Protein AF-A0A2V8LUR8-F1 (afdb_monomer)

pLDDT: mean 79.77, std 14.84, range [39.75, 94.88]

Foldseek 3Di:
DDDDDDDPPDPDDFDWDWDWDQDPVRWIWIWTATPVGDIDIDTDDDLQVVLVVLPQDPPDDDDDSPVSVVVSVVVD

Sequence (76 aa):
MASKMLGKRKRQGVGLEMKTFKGTDGQNYLVFRTPKSSYHTFLEVEAKQAARSCGALDGTPHRNTRKMWENLWQEQ

Radius of gyration: 21.12 Å; Cα contacts (8 Å, |Δi|>4): 73; chains: 1; bounding box: 66×20×42 Å

Mean predicted aligned error: 10.9 Å

Solvent-accessible surface area (backbone atoms only — not comparable to full-atom values): 5046 Å² total; per-residue (Å²): 136,87,84,78,83,84,69,79,78,71,84,70,85,76,72,67,48,75,50,78,44,79,47,97,87,75,43,48,33,44,33,38,36,42,88,87,74,49,78,48,78,44,73,73,66,60,70,55,60,49,33,46,75,73,63,41,75,82,85,56,93,78,86,58,56,66,59,38,46,55,52,58,62,72,77,108

Secondary structure (DSSP, 8-state):
-PPPP-PPPP-PPPPPEEEEEE-TTS-EEEEEE-TTS-EEEEE---HHHHHHHTT----SSS--HHHHHHHHHH--

Structure (mmCIF, N/CA/C/O backbone):
data_AF-A0A2V8LUR8-F1
#
_entry.id   AF-A0A2V8LUR8-F1
#
loop_
_atom_site.group_PDB
_atom_site.id
_atom_site.type_symbol
_atom_site.label_atom_id
_atom_site.label_alt_id
_atom_site.label_comp_id
_atom_site.label_asym_id
_atom_site.label_entity_id
_atom_site.label_seq_id
_atom_site.pdbx_PDB_ins_code
_atom_site.Cartn_x
_atom_site.Cartn_y
_atom_site.Cartn_z
_atom_site.occupancy
_atom_site.B_iso_or_equiv
_atom_site.auth_seq_id
_atom_site.auth_comp_id
_atom_site.auth_asym_id
_atom_site.auth_atom_id
_atom_site.pdbx_PDB_model_num
ATOM 1 N N . MET A 1 1 ? 53.699 -2.711 -15.415 1.00 39.75 1 MET A N 1
ATOM 2 C CA . MET A 1 1 ? 52.306 -2.583 -15.899 1.00 39.75 1 MET A CA 1
ATOM 3 C C . MET A 1 1 ? 51.445 -3.615 -15.184 1.00 39.75 1 MET A C 1
ATOM 5 O O . MET A 1 1 ? 51.671 -4.798 -15.388 1.00 39.75 1 MET A O 1
ATOM 9 N N . ALA A 1 2 ? 50.537 -3.203 -14.294 1.00 46.16 2 ALA A N 1
ATOM 10 C CA . ALA A 1 2 ? 49.696 -4.129 -13.531 1.00 46.16 2 ALA A CA 1
ATOM 11 C C . ALA A 1 2 ? 48.391 -4.422 -14.293 1.00 46.16 2 ALA A C 1
ATOM 13 O O . ALA A 1 2 ? 47.599 -3.512 -14.539 1.00 46.16 2 ALA A O 1
ATOM 14 N N . SER A 1 3 ? 48.185 -5.685 -14.680 1.00 50.53 3 SER A N 1
ATOM 15 C CA . SER A 1 3 ? 46.941 -6.156 -15.297 1.00 50.53 3 SER A CA 1
ATOM 16 C C . SER A 1 3 ? 45.844 -6.267 -14.235 1.00 50.53 3 SER A C 1
ATOM 18 O O . SER A 1 3 ? 46.014 -6.886 -13.186 1.00 50.53 3 SER A O 1
ATOM 20 N N . LYS A 1 4 ? 44.734 -5.582 -14.499 1.00 52.91 4 LYS A N 1
ATOM 21 C CA . LYS A 1 4 ? 43.607 -5.328 -13.599 1.00 52.91 4 LYS A CA 1
ATOM 22 C C . LYS A 1 4 ? 42.740 -6.589 -13.485 1.00 52.91 4 LYS A C 1
ATOM 24 O O . LYS A 1 4 ? 42.265 -7.094 -14.498 1.00 52.91 4 LYS A O 1
ATOM 29 N N . MET A 1 5 ? 42.495 -7.073 -12.264 1.00 61.31 5 MET A N 1
ATOM 30 C CA . MET A 1 5 ? 41.567 -8.182 -12.001 1.00 61.31 5 MET A CA 1
ATOM 31 C C . MET A 1 5 ? 40.166 -7.878 -12.565 1.00 61.31 5 MET A C 1
ATOM 33 O O . MET A 1 5 ? 39.521 -6.916 -12.140 1.00 61.31 5 MET A O 1
ATOM 37 N N . LEU A 1 6 ? 39.671 -8.702 -13.496 1.00 59.50 6 LEU A N 1
ATOM 38 C CA . LEU A 1 6 ? 38.289 -8.628 -13.983 1.00 59.50 6 LEU A CA 1
ATOM 39 C C . LEU A 1 6 ? 37.336 -9.233 -12.940 1.00 59.50 6 LEU A C 1
ATOM 41 O O . LEU A 1 6 ? 36.982 -10.409 -12.985 1.00 59.50 6 LEU A O 1
ATOM 45 N N . GLY A 1 7 ? 36.882 -8.411 -11.994 1.00 62.78 7 GLY A N 1
ATOM 46 C CA . GLY A 1 7 ? 35.669 -8.726 -11.242 1.00 62.78 7 GLY A CA 1
ATOM 47 C C . GLY A 1 7 ? 34.492 -8.867 -12.213 1.00 62.78 7 GLY A C 1
ATOM 48 O O . GLY A 1 7 ? 34.324 -8.030 -13.104 1.00 62.78 7 GLY A O 1
ATOM 49 N N . LYS A 1 8 ? 33.673 -9.921 -12.070 1.00 66.12 8 LYS A N 1
ATOM 50 C CA . LYS A 1 8 ? 32.433 -10.080 -12.852 1.00 66.12 8 LYS A CA 1
ATOM 51 C C . LYS A 1 8 ? 31.636 -8.773 -12.773 1.00 66.12 8 LYS A C 1
ATOM 53 O O . LYS A 1 8 ? 31.360 -8.296 -11.671 1.00 66.12 8 LYS A O 1
ATOM 58 N N . ARG A 1 9 ? 31.270 -8.190 -13.924 1.00 65.44 9 ARG A N 1
ATOM 59 C CA . ARG A 1 9 ? 30.410 -6.995 -13.966 1.00 65.44 9 ARG A CA 1
ATOM 60 C C . ARG A 1 9 ? 29.146 -7.294 -13.162 1.00 65.44 9 ARG A C 1
ATOM 62 O O . ARG A 1 9 ? 28.393 -8.203 -13.510 1.00 65.44 9 ARG A O 1
ATOM 69 N N . LYS A 1 10 ? 28.932 -6.551 -12.073 1.00 61.56 10 LYS A N 1
ATOM 70 C CA . LYS A 1 10 ? 27.683 -6.624 -11.311 1.00 61.56 10 LYS A CA 1
ATOM 71 C C . LYS A 1 10 ? 26.541 -6.299 -12.274 1.00 61.56 10 LYS A C 1
ATOM 73 O O . LYS A 1 10 ?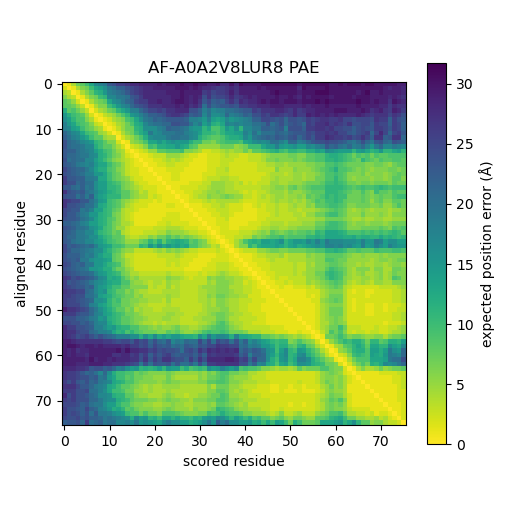 26.681 -5.377 -13.080 1.00 61.56 10 LYS A O 1
ATOM 78 N N . ARG A 1 11 ? 25.446 -7.069 -12.224 1.00 61.56 11 ARG A N 1
ATOM 79 C CA . ARG A 1 11 ? 24.237 -6.758 -13.000 1.00 61.56 11 ARG A CA 1
ATOM 80 C C . ARG A 1 11 ? 23.858 -5.316 -12.669 1.00 61.56 11 ARG A C 1
ATOM 82 O O . ARG A 1 11 ? 23.606 -5.009 -11.507 1.00 61.56 11 ARG A O 1
ATOM 89 N N . GLN A 1 12 ? 23.915 -4.434 -13.660 1.00 63.84 12 GLN A N 1
ATOM 90 C CA . GLN A 1 12 ? 23.441 -3.068 -13.491 1.00 63.84 12 GLN A CA 1
ATOM 91 C C . GLN A 1 12 ? 21.918 -3.123 -13.363 1.00 63.84 12 GLN A C 1
ATOM 93 O O . GLN A 1 12 ? 21.280 -3.969 -13.996 1.00 63.84 12 GLN A O 1
ATOM 98 N N . GLY A 1 13 ? 21.362 -2.293 -12.478 1.00 62.03 13 GLY A N 1
ATOM 99 C CA . GLY A 1 13 ? 19.924 -2.245 -12.236 1.00 62.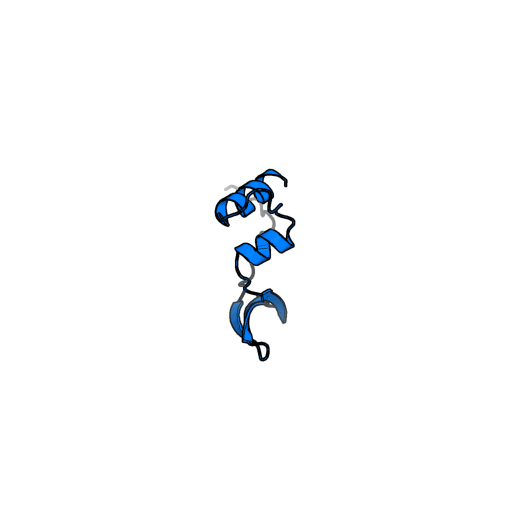03 13 GLY A CA 1
ATOM 100 C C . GLY A 1 13 ? 19.169 -2.078 -13.551 1.00 62.03 13 GLY A C 1
ATOM 101 O O . GLY A 1 13 ? 19.576 -1.305 -14.416 1.00 62.03 13 GLY A O 1
ATOM 102 N N . VAL A 1 14 ? 18.098 -2.845 -13.722 1.00 65.94 14 VAL A N 1
ATOM 103 C CA . VAL A 1 14 ? 17.188 -2.646 -14.846 1.00 65.94 14 VAL A CA 1
ATOM 104 C C . VAL A 1 14 ? 16.293 -1.444 -14.558 1.00 65.94 14 VAL A C 1
ATOM 106 O O . VAL A 1 14 ? 15.829 -1.291 -13.429 1.00 65.94 14 VAL A O 1
ATOM 109 N N . GLY A 1 15 ? 16.052 -0.596 -15.560 1.00 68.81 15 GLY A N 1
ATOM 110 C CA . GLY A 1 15 ? 15.078 0.487 -15.435 1.00 68.81 15 GLY A CA 1
ATOM 111 C C . GLY A 1 15 ? 13.688 -0.094 -15.191 1.00 68.81 15 GLY A C 1
ATOM 112 O O . GLY A 1 15 ? 13.220 -0.917 -15.977 1.00 68.81 15 GLY A O 1
ATOM 113 N N . LEU A 1 16 ? 13.060 0.295 -14.084 1.00 80.38 16 LEU A N 1
ATOM 114 C CA . LEU A 1 16 ? 11.651 0.020 -13.828 1.00 80.38 16 LEU A CA 1
ATOM 115 C C . LEU A 1 16 ? 10.847 1.200 -14.371 1.00 80.38 16 LEU A C 1
ATOM 117 O O . LEU A 1 16 ? 11.074 2.340 -13.967 1.00 80.38 16 LEU A O 1
ATOM 121 N N . GLU A 1 17 ? 9.925 0.933 -15.290 1.00 88.19 17 GLU A N 1
ATOM 122 C CA . GLU A 1 17 ? 8.934 1.928 -15.700 1.00 88.19 17 GLU A CA 1
ATOM 123 C C . GLU A 1 17 ? 7.839 1.974 -14.633 1.00 88.19 17 GLU A C 1
ATOM 125 O O . GLU A 1 17 ? 7.372 0.927 -14.189 1.00 88.19 17 GLU A O 1
ATOM 130 N N . MET A 1 18 ? 7.420 3.170 -14.225 1.00 91.56 18 MET A N 1
ATOM 131 C CA . MET A 1 18 ? 6.364 3.360 -13.232 1.00 91.56 18 MET A CA 1
ATOM 132 C C . MET A 1 18 ? 5.265 4.250 -13.807 1.00 91.56 18 MET A C 1
ATOM 134 O O . MET A 1 18 ? 5.557 5.295 -14.390 1.00 91.56 18 MET A O 1
ATOM 138 N N . LYS A 1 19 ? 4.002 3.846 -13.642 1.00 92.75 19 LYS A N 1
ATOM 139 C CA . LYS A 1 19 ? 2.842 4.628 -14.084 1.00 92.75 19 LYS A CA 1
ATOM 140 C C . LYS A 1 19 ? 1.643 4.419 -13.165 1.00 92.75 19 LYS A C 1
ATOM 142 O O . LYS A 1 19 ? 1.370 3.295 -12.753 1.00 92.75 19 LYS A O 1
ATOM 147 N N . THR A 1 20 ? 0.906 5.497 -12.901 1.00 93.69 20 THR A N 1
ATOM 148 C CA . THR A 1 20 ? -0.367 5.442 -12.173 1.00 93.69 20 THR A CA 1
ATOM 149 C C . THR A 1 20 ? -1.537 5.236 -13.137 1.00 93.69 20 THR A C 1
ATOM 151 O O . THR A 1 20 ? -1.580 5.836 -14.215 1.00 93.69 20 THR A O 1
ATOM 154 N N . PHE A 1 21 ? -2.494 4.400 -12.748 1.00 93.50 21 PHE A N 1
ATOM 155 C CA . PHE A 1 21 ? -3.727 4.116 -13.477 1.00 93.50 21 PHE A CA 1
ATOM 156 C C . PHE A 1 21 ? -4.930 4.309 -12.557 1.00 93.50 21 PHE A C 1
ATOM 158 O O . PHE A 1 21 ? -4.875 3.950 -11.385 1.00 93.50 21 PHE A O 1
ATOM 165 N N . LYS A 1 22 ? -6.030 4.837 -13.096 1.00 94.88 22 LYS A N 1
ATOM 166 C CA . LYS A 1 22 ? -7.316 4.882 -12.396 1.00 94.88 22 LYS A 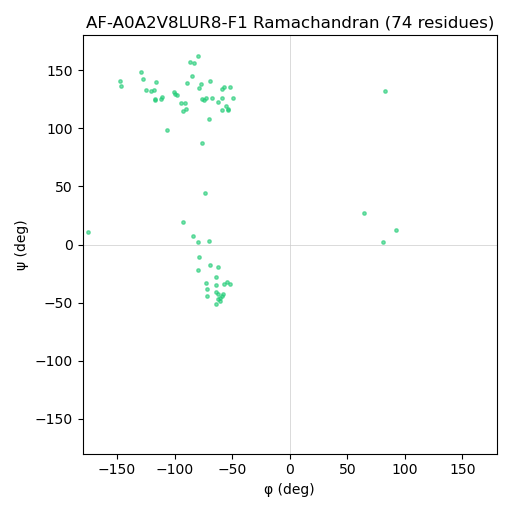CA 1
ATOM 167 C C . LYS A 1 22 ? -8.145 3.664 -12.801 1.00 94.88 22 LYS A C 1
ATOM 169 O O . LYS A 1 22 ? -8.386 3.469 -13.992 1.00 94.88 22 LYS A O 1
ATOM 174 N N . GLY A 1 23 ? -8.538 2.844 -11.833 1.00 92.31 23 GLY A N 1
ATOM 175 C CA . GLY A 1 23 ? -9.360 1.659 -12.053 1.00 92.31 23 GLY A CA 1
ATOM 176 C C . GLY A 1 23 ? -10.844 1.983 -12.214 1.00 92.31 23 GLY A C 1
ATOM 177 O O . GLY A 1 23 ? -11.324 3.057 -11.843 1.00 92.31 23 GLY A O 1
ATOM 178 N N . THR A 1 24 ? -11.593 1.028 -12.765 1.00 94.19 24 THR A N 1
ATOM 179 C CA . THR A 1 24 ? -13.062 1.103 -12.884 1.00 94.19 24 THR A CA 1
ATOM 180 C C . THR A 1 24 ? -13.772 0.997 -11.536 1.00 94.19 24 THR A C 1
ATOM 182 O O . THR A 1 24 ? -14.931 1.372 -11.416 1.00 94.19 24 THR A O 1
ATOM 185 N N . ASP A 1 25 ? -13.071 0.507 -10.520 1.00 91.00 25 ASP A N 1
ATOM 186 C CA . ASP A 1 25 ? -13.465 0.476 -9.111 1.00 91.00 25 ASP A CA 1
ATOM 187 C C . ASP A 1 25 ? -13.252 1.822 -8.391 1.00 91.00 25 ASP A C 1
ATOM 189 O O . ASP A 1 25 ? -13.496 1.933 -7.191 1.00 91.00 25 ASP A O 1
ATOM 193 N N . GLY A 1 26 ? -12.790 2.850 -9.111 1.00 88.44 26 GLY A N 1
ATOM 194 C CA . GLY A 1 26 ? -12.529 4.180 -8.569 1.00 88.44 26 GLY A CA 1
ATOM 195 C C . GLY A 1 26 ? -11.195 4.310 -7.835 1.00 88.44 26 GLY A C 1
ATOM 196 O O . GLY A 1 26 ? -10.896 5.402 -7.351 1.00 88.44 26 GLY A O 1
ATOM 197 N N . GLN A 1 27 ? -10.389 3.247 -7.783 1.00 90.56 27 GLN A N 1
ATOM 198 C CA . GLN A 1 27 ? -9.109 3.235 -7.087 1.00 90.56 27 GLN A CA 1
ATOM 199 C C . GLN A 1 27 ? -7.950 3.732 -7.958 1.00 90.56 27 GLN A C 1
ATOM 201 O O . GLN A 1 27 ? -8.002 3.669 -9.190 1.00 90.56 27 GLN A O 1
ATOM 206 N N . ASN A 1 28 ? -6.876 4.196 -7.315 1.00 92.94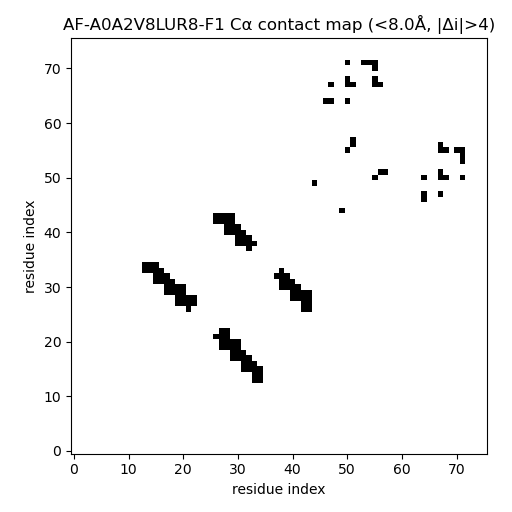 28 ASN A N 1
ATOM 207 C CA . ASN A 1 28 ? -5.619 4.524 -7.985 1.00 92.94 28 ASN A CA 1
ATOM 208 C C . ASN A 1 28 ? -4.600 3.399 -7.793 1.00 92.94 28 ASN A C 1
ATOM 210 O O . ASN A 1 28 ? -4.339 2.944 -6.679 1.00 92.94 28 ASN A O 1
ATOM 214 N N . TYR A 1 29 ? -3.994 2.991 -8.900 1.00 93.06 29 TYR A N 1
ATOM 215 C CA . TYR A 1 29 ? -3.038 1.901 -8.971 1.00 93.06 29 TYR A CA 1
ATOM 216 C C . TYR A 1 29 ? -1.681 2.417 -9.422 1.00 93.06 29 TYR A C 1
ATOM 218 O O . TYR A 1 29 ? -1.572 2.987 -10.505 1.00 93.06 29 TYR A O 1
ATOM 226 N N . LEU A 1 30 ? -0.638 2.165 -8.639 1.00 94.44 30 LEU A N 1
ATOM 227 C CA . LEU A 1 30 ? 0.746 2.392 -9.031 1.00 94.44 30 LEU A CA 1
ATOM 228 C C . LEU A 1 30 ? 1.317 1.108 -9.635 1.00 94.44 30 LEU A C 1
ATOM 230 O O . LEU A 1 30 ? 1.449 0.097 -8.947 1.00 94.44 30 LEU A O 1
ATOM 234 N N . VAL A 1 31 ? 1.661 1.134 -10.919 1.00 92.50 31 VAL A N 1
ATOM 235 C CA . VAL A 1 31 ? 2.139 -0.043 -11.651 1.00 92.50 31 VAL A CA 1
ATOM 236 C C . VAL A 1 31 ? 3.611 0.126 -12.00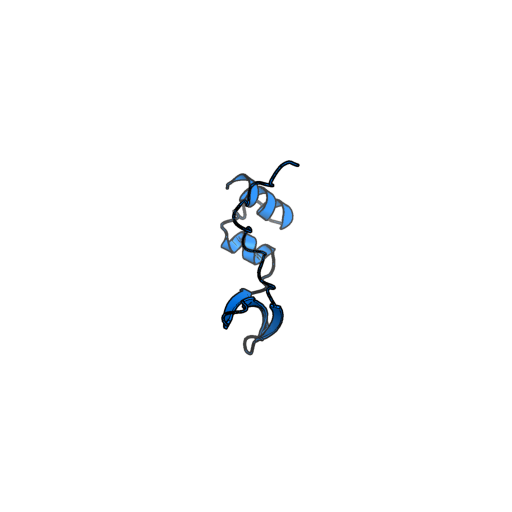1 1.00 92.50 31 VAL A C 1
ATOM 238 O O . VAL A 1 31 ? 3.987 1.085 -12.675 1.00 92.50 31 VAL A O 1
ATOM 241 N N . PHE A 1 32 ? 4.428 -0.842 -11.595 1.00 92.50 32 PHE A N 1
ATOM 242 C CA . PHE A 1 32 ? 5.809 -1.005 -12.032 1.00 92.50 32 PHE A CA 1
ATOM 243 C C . PHE A 1 32 ? 5.886 -2.066 -13.121 1.00 92.50 32 PHE A C 1
ATOM 245 O O . PHE A 1 32 ? 5.412 -3.189 -12.942 1.00 92.50 32 PHE A O 1
ATOM 252 N N . ARG A 1 33 ? 6.537 -1.735 -14.231 1.00 89.81 33 ARG A N 1
ATOM 253 C CA . ARG A 1 33 ? 6.812 -2.650 -15.335 1.00 89.81 33 ARG A CA 1
ATOM 254 C C . ARG A 1 33 ? 8.306 -2.947 -15.396 1.00 89.81 33 ARG A C 1
ATOM 256 O O . ARG A 1 33 ? 9.136 -2.040 -15.463 1.00 89.81 33 ARG A O 1
ATOM 263 N N . THR A 1 34 ? 8.647 -4.232 -15.397 1.00 86.69 34 THR A N 1
ATOM 264 C CA . THR A 1 34 ? 10.020 -4.696 -15.626 1.00 86.69 34 THR A CA 1
ATOM 265 C C . THR A 1 34 ? 10.316 -4.759 -17.130 1.00 86.69 34 THR A C 1
ATOM 267 O O . THR A 1 34 ? 9.395 -4.960 -17.929 1.00 86.69 34 THR A O 1
ATOM 270 N N . PRO A 1 35 ? 11.589 -4.690 -17.566 1.00 81.00 35 PRO A N 1
ATOM 271 C CA . PRO A 1 35 ? 11.911 -4.777 -18.995 1.00 81.00 35 PRO A CA 1
ATOM 272 C C . PRO A 1 35 ? 11.518 -6.108 -19.648 1.00 81.00 35 PRO A C 1
ATOM 274 O O . PRO A 1 35 ? 11.409 -6.191 -20.865 1.00 81.00 35 PRO A O 1
ATOM 277 N N . LYS A 1 36 ? 11.316 -7.164 -18.847 1.00 81.19 36 LYS A N 1
ATOM 27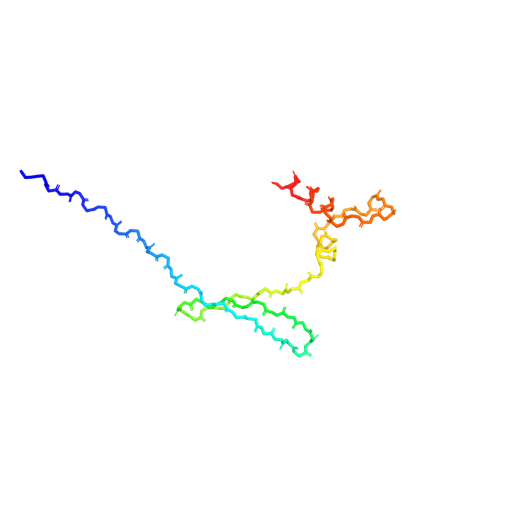8 C CA . LYS A 1 36 ? 10.858 -8.482 -19.313 1.00 81.19 36 LYS A CA 1
ATOM 279 C C . LYS A 1 36 ? 9.334 -8.633 -19.247 1.00 81.19 36 LYS A C 1
ATOM 281 O O . LYS A 1 36 ? 8.832 -9.750 -19.273 1.00 81.19 36 LYS A O 1
ATOM 286 N N . SER A 1 37 ? 8.615 -7.512 -19.186 1.00 75.06 37 SER A N 1
ATOM 287 C CA . SER A 1 37 ? 7.151 -7.437 -19.220 1.00 75.06 37 SER A CA 1
ATOM 288 C C . SER A 1 37 ? 6.443 -8.087 -18.029 1.00 75.06 37 SER A C 1
ATOM 290 O O . SER A 1 37 ? 5.297 -8.507 -18.146 1.00 75.06 37 SER A O 1
ATOM 292 N N . SER A 1 38 ? 7.096 -8.155 -16.867 1.00 87.19 38 SER A N 1
ATOM 293 C CA . SER A 1 38 ? 6.397 -8.441 -15.608 1.00 87.19 38 SER A CA 1
ATOM 294 C C . SER A 1 38 ? 5.835 -7.144 -15.034 1.00 87.19 38 SER A C 1
ATOM 296 O O . SER A 1 38 ? 6.474 -6.095 -15.145 1.00 87.19 38 SER A O 1
ATOM 298 N N . TYR A 1 39 ? 4.669 -7.227 -14.402 1.00 90.94 39 TYR A N 1
ATOM 299 C CA . TYR A 1 39 ? 3.986 -6.085 -13.806 1.00 90.94 39 TYR A CA 1
ATOM 300 C C . TYR A 1 39 ? 3.797 -6.319 -12.310 1.00 90.94 39 TYR A C 1
ATOM 302 O O . TYR A 1 39 ? 3.340 -7.383 -11.899 1.00 90.94 39 TYR A O 1
ATOM 310 N N . HIS A 1 40 ? 4.136 -5.317 -11.509 1.00 90.88 40 HIS A N 1
ATOM 311 C CA . HIS A 1 40 ? 3.839 -5.270 -10.082 1.00 90.88 40 HIS A CA 1
ATOM 312 C C . HIS A 1 40 ? 2.919 -4.084 -9.841 1.00 90.88 40 HIS A C 1
ATOM 314 O O . HIS A 1 40 ? 3.251 -2.966 -10.228 1.00 90.88 40 HIS A O 1
ATOM 320 N N . THR A 1 41 ? 1.771 -4.325 -9.222 1.00 91.38 41 THR A N 1
ATOM 321 C CA . THR A 1 41 ? 0.756 -3.295 -9.011 1.00 91.38 41 THR A CA 1
ATOM 322 C C . THR A 1 41 ? 0.556 -3.081 -7.522 1.00 91.38 41 THR A C 1
ATOM 324 O O . THR A 1 41 ? 0.401 -4.042 -6.773 1.00 91.38 41 THR A O 1
ATOM 327 N N . PHE A 1 42 ? 0.546 -1.821 -7.113 1.00 92.56 42 PHE A N 1
ATOM 328 C CA . PHE A 1 42 ? 0.276 -1.377 -5.756 1.00 92.56 42 PHE A CA 1
ATOM 329 C C . PHE A 1 42 ? -1.004 -0.549 -5.766 1.00 92.56 42 PHE A C 1
ATOM 331 O O . PHE A 1 42 ? -1.232 0.237 -6.685 1.00 92.56 42 PHE A O 1
ATOM 338 N N . LEU A 1 43 ? -1.837 -0.740 -4.753 1.00 90.88 43 LEU A N 1
ATOM 339 C CA . LEU A 1 43 ? -3.072 0.007 -4.560 1.00 90.88 43 LEU A CA 1
ATOM 340 C C . LEU A 1 43 ? -2.819 1.129 -3.552 1.00 90.88 43 LEU A C 1
ATOM 342 O O . LEU A 1 43 ? -2.299 0.870 -2.465 1.00 90.88 43 LEU A O 1
ATOM 346 N N . GLU A 1 44 ? -3.192 2.359 -3.897 1.00 85.50 44 GLU A N 1
ATOM 347 C CA . GLU A 1 44 ? -3.206 3.445 -2.920 1.00 85.50 44 GLU A CA 1
ATOM 348 C C . GLU A 1 44 ? -4.372 3.248 -1.948 1.00 85.50 44 GLU A C 1
ATOM 350 O O . GLU A 1 44 ? -5.525 3.106 -2.347 1.00 85.50 44 GLU A O 1
ATOM 355 N N . VAL A 1 45 ? -4.063 3.243 -0.656 1.00 88.94 45 VAL A N 1
ATOM 356 C CA . VAL A 1 45 ? -5.032 3.063 0.428 1.00 88.94 45 VAL A CA 1
ATOM 357 C C . VAL A 1 45 ? -4.856 4.170 1.455 1.00 88.94 45 VAL A C 1
ATOM 359 O O . VAL A 1 45 ? -3.744 4.655 1.676 1.00 88.94 45 VAL A O 1
ATOM 362 N N . GLU A 1 46 ? -5.944 4.571 2.117 1.00 89.50 46 GLU A N 1
ATOM 363 C CA . GLU A 1 46 ? -5.847 5.543 3.203 1.00 89.50 46 GLU A CA 1
ATOM 364 C C . GLU A 1 46 ? -4.920 4.990 4.295 1.00 89.50 46 GLU A C 1
ATOM 366 O O . GLU A 1 46 ? -5.140 3.898 4.825 1.00 89.50 46 GLU A O 1
ATOM 371 N N . ALA A 1 47 ? -3.897 5.761 4.672 1.00 90.00 47 ALA A N 1
ATOM 372 C CA . ALA A 1 47 ? -2.860 5.318 5.603 1.00 90.00 47 ALA A CA 1
ATOM 373 C C . ALA A 1 47 ? -3.421 4.792 6.935 1.00 90.00 47 ALA A C 1
ATOM 375 O O . ALA A 1 47 ? -2.849 3.884 7.535 1.00 90.00 47 ALA A O 1
ATOM 376 N N . LYS A 1 48 ? -4.550 5.338 7.4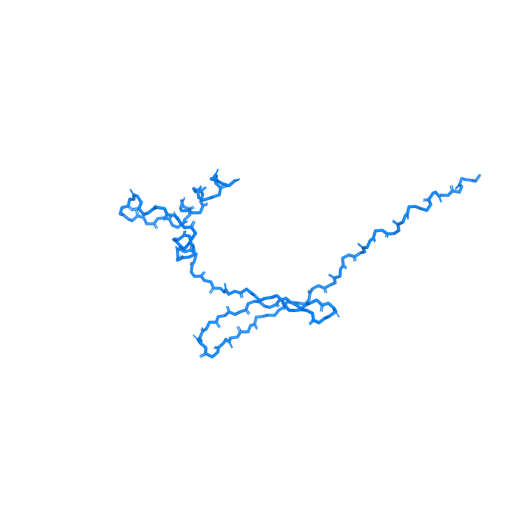00 1.00 88.81 48 LYS A N 1
ATOM 377 C CA . LYS A 1 48 ? -5.219 4.875 8.619 1.00 88.81 48 LYS A CA 1
ATOM 378 C C . LYS A 1 48 ? -5.891 3.516 8.436 1.00 88.81 48 LYS A C 1
ATOM 380 O O . LYS A 1 48 ? -5.772 2.654 9.303 1.00 88.81 48 LYS A O 1
ATOM 385 N N . GLN A 1 49 ? -6.589 3.319 7.319 1.00 88.25 49 GLN A N 1
ATOM 386 C CA . GLN A 1 49 ? -7.215 2.041 6.981 1.00 88.25 49 GLN A CA 1
ATOM 387 C C . GLN A 1 49 ? -6.158 0.951 6.785 1.00 88.25 49 GLN A C 1
ATOM 389 O O . GLN A 1 49 ? -6.327 -0.166 7.275 1.00 88.25 49 GLN A O 1
ATOM 394 N N . ALA A 1 50 ? -5.049 1.291 6.129 1.00 91.19 50 ALA A N 1
ATOM 395 C CA . ALA A 1 50 ? -3.914 0.399 5.957 1.00 91.19 50 ALA A CA 1
ATOM 396 C C . ALA A 1 50 ? -3.316 -0.028 7.305 1.00 91.19 50 ALA A C 1
ATOM 398 O O . ALA A 1 50 ? -3.191 -1.222 7.554 1.00 91.19 50 ALA A O 1
ATOM 399 N N . ALA A 1 51 ? -3.064 0.915 8.220 1.00 90.62 51 ALA A N 1
ATOM 400 C CA . ALA A 1 51 ? -2.558 0.592 9.556 1.00 90.62 51 ALA A CA 1
ATOM 401 C C . ALA A 1 51 ? -3.488 -0.364 10.325 1.00 90.62 51 ALA A C 1
ATOM 403 O O . ALA A 1 51 ? -3.028 -1.328 10.930 1.00 90.62 51 ALA A O 1
ATOM 404 N N . ARG A 1 52 ? -4.809 -0.144 10.265 1.00 87.94 52 ARG A N 1
ATOM 405 C CA . ARG A 1 52 ? -5.797 -1.058 10.874 1.00 87.94 52 ARG A CA 1
ATOM 406 C C . ARG A 1 52 ? -5.765 -2.445 10.252 1.00 87.94 52 ARG A C 1
ATOM 408 O O . ARG A 1 52 ? -5.816 -3.436 10.969 1.00 87.94 52 ARG A O 1
ATOM 415 N N . SER A 1 53 ? -5.663 -2.507 8.927 1.00 88.88 53 SER A N 1
ATOM 416 C CA . SER A 1 53 ? -5.581 -3.772 8.189 1.00 88.88 53 SER A CA 1
ATOM 417 C C . SER A 1 53 ? -4.307 -4.549 8.537 1.00 88.88 53 SER A C 1
ATOM 419 O O . SER A 1 53 ? -4.317 -5.774 8.518 1.00 88.88 53 SER A O 1
ATOM 421 N N . CYS A 1 54 ? -3.240 -3.845 8.921 1.00 89.62 54 CYS A N 1
ATOM 422 C CA . CYS A 1 54 ? -1.999 -4.424 9.433 1.00 89.62 54 CYS A CA 1
ATOM 423 C C . CYS A 1 54 ? -2.033 -4.749 10.939 1.00 89.62 54 CYS A C 1
ATOM 425 O O . CYS A 1 54 ? -1.001 -5.113 11.491 1.00 89.62 54 CYS A O 1
ATOM 427 N N . GLY A 1 55 ? -3.184 -4.628 11.611 1.00 88.62 55 GLY A N 1
ATOM 428 C CA . GLY A 1 55 ? -3.351 -5.044 13.006 1.00 88.62 55 GLY A CA 1
ATOM 429 C C . GLY A 1 55 ? -3.093 -3.964 14.059 1.00 88.62 55 GLY A C 1
ATOM 430 O O . GLY A 1 55 ? -3.032 -4.293 15.241 1.00 88.62 55 GLY A O 1
ATOM 431 N N . ALA A 1 56 ? -2.979 -2.684 13.682 1.00 86.62 56 ALA A N 1
ATOM 432 C CA . ALA A 1 56 ? -2.838 -1.612 14.668 1.00 86.62 56 ALA A CA 1
ATOM 433 C C . ALA A 1 56 ? -4.037 -1.597 15.635 1.00 86.62 56 ALA A C 1
ATOM 435 O O . ALA A 1 56 ? -5.173 -1.339 15.229 1.00 86.62 56 ALA A O 1
ATOM 436 N N . LEU A 1 57 ? -3.772 -1.855 16.919 1.00 74.88 57 LEU A N 1
ATOM 437 C CA . LEU A 1 57 ? -4.793 -1.898 17.963 1.00 74.88 57 LEU A CA 1
ATOM 438 C C . LEU A 1 57 ? -5.379 -0.495 18.201 1.00 74.88 57 LEU A C 1
ATOM 440 O O . LEU A 1 57 ? -4.653 0.454 18.505 1.00 74.88 57 LEU A O 1
ATOM 444 N N . ASP A 1 58 ? -6.708 -0.368 18.121 1.00 64.44 58 ASP A N 1
ATOM 445 C CA . ASP A 1 58 ? -7.481 0.859 18.399 1.00 64.44 58 ASP A CA 1
ATOM 446 C C . ASP A 1 58 ? -7.547 1.154 19.929 1.00 64.44 58 ASP A C 1
ATOM 448 O O . ASP A 1 58 ? -8.595 1.468 20.489 1.00 64.44 58 ASP A O 1
ATOM 452 N N . GLY A 1 59 ? -6.423 1.039 20.648 1.00 59.97 59 GLY A N 1
ATOM 453 C CA . GLY A 1 59 ? -6.350 1.085 22.118 1.00 59.97 59 GLY A CA 1
ATOM 454 C C . GLY A 1 59 ? -6.606 2.448 22.778 1.00 59.97 59 GLY A C 1
ATOM 455 O O . GLY A 1 59 ? -6.502 2.560 23.994 1.00 59.97 59 GLY A O 1
ATOM 456 N N . THR A 1 60 ? -6.941 3.496 22.022 1.00 48.59 60 THR A N 1
ATOM 457 C CA . THR A 1 60 ? -7.456 4.760 22.577 1.00 48.59 60 THR A CA 1
ATOM 458 C C . THR A 1 60 ? -8.462 5.395 21.614 1.00 48.59 60 THR A C 1
ATOM 460 O O . THR A 1 60 ? -8.222 5.436 20.402 1.00 48.59 60 THR A O 1
ATOM 463 N N . PRO A 1 61 ? -9.601 5.907 22.117 1.00 49.88 61 PRO A N 1
ATOM 464 C CA . PRO A 1 61 ? -10.592 6.548 21.273 1.00 49.88 61 PRO A CA 1
ATOM 465 C C . PRO A 1 61 ? -9.998 7.872 20.783 1.00 49.88 61 PRO A C 1
ATOM 467 O O . PRO A 1 61 ? -9.867 8.813 21.559 1.00 49.88 61 PRO A O 1
ATOM 470 N N . HIS A 1 62 ? -9.654 7.926 19.487 1.00 50.38 62 HIS A N 1
ATOM 471 C CA . HIS A 1 62 ? -9.080 9.075 18.758 1.00 50.38 62 HIS A CA 1
ATOM 472 C C . HIS A 1 62 ? -7.542 9.223 18.919 1.00 50.38 62 HIS A C 1
ATOM 474 O O . HIS A 1 62 ? -7.026 9.256 20.019 1.00 50.38 62 HIS A O 1
ATOM 480 N N . ARG A 1 63 ? -6.692 9.418 17.896 1.00 60.00 63 ARG A N 1
ATOM 481 C CA . ARG A 1 63 ? -6.912 9.856 16.503 1.00 60.00 63 ARG A CA 1
ATOM 482 C C . ARG A 1 63 ? -5.632 9.836 15.630 1.00 60.00 63 ARG A C 1
ATOM 484 O O . ARG A 1 63 ? -5.666 10.419 14.552 1.00 60.00 63 ARG A O 1
ATOM 491 N N . ASN A 1 64 ? -4.504 9.250 16.051 1.00 81.69 64 ASN A N 1
ATOM 492 C CA . ASN A 1 64 ? -3.217 9.523 15.389 1.00 81.69 64 ASN A CA 1
ATOM 493 C C . ASN A 1 64 ? -2.698 8.371 14.506 1.00 81.69 64 ASN A C 1
ATOM 495 O O . ASN A 1 64 ? -2.028 7.466 14.998 1.00 81.69 64 ASN A O 1
ATOM 499 N N . THR A 1 65 ? -2.934 8.468 13.192 1.00 87.69 65 THR A N 1
ATOM 500 C CA . THR A 1 65 ? -2.401 7.551 12.164 1.00 87.69 65 THR A CA 1
ATOM 501 C C . THR A 1 65 ? -0.883 7.378 12.252 1.00 87.69 65 THR A C 1
ATOM 503 O O . THR A 1 65 ? -0.382 6.284 12.020 1.00 87.69 65 THR A O 1
ATOM 506 N N . ARG A 1 66 ? -0.142 8.427 12.642 1.00 88.44 66 ARG A N 1
ATOM 507 C CA . ARG A 1 66 ? 1.314 8.356 12.819 1.00 88.44 66 ARG A CA 1
ATOM 508 C C . ARG A 1 66 ? 1.701 7.368 13.916 1.00 88.44 66 ARG A C 1
ATOM 510 O O . ARG A 1 66 ? 2.547 6.522 13.674 1.00 88.44 66 ARG A O 1
ATOM 517 N N . LYS A 1 67 ? 1.042 7.429 15.079 1.00 85.56 67 LYS A N 1
ATOM 518 C CA . LYS A 1 67 ? 1.315 6.510 16.198 1.00 85.56 67 LYS A CA 1
ATOM 519 C C . LYS A 1 67 ? 0.990 5.060 15.842 1.00 85.56 67 LYS A C 1
ATOM 521 O O . LYS A 1 67 ? 1.691 4.159 16.273 1.00 85.56 67 LYS A O 1
ATOM 526 N N . MET A 1 68 ? -0.054 4.841 15.039 1.00 87.81 68 MET A N 1
ATOM 527 C CA . MET A 1 68 ? -0.410 3.498 14.569 1.00 87.81 68 MET A CA 1
ATOM 528 C C . MET A 1 68 ? 0.729 2.888 13.747 1.00 87.81 68 MET A C 1
ATOM 530 O O . MET A 1 68 ? 1.113 1.750 13.987 1.00 87.81 68 MET A O 1
ATOM 534 N N . TRP A 1 69 ? 1.306 3.662 12.825 1.00 90.19 69 TRP A N 1
ATOM 535 C CA . TRP A 1 69 ? 2.454 3.214 12.040 1.00 90.19 69 TRP A CA 1
ATOM 536 C C . TRP A 1 69 ? 3.747 3.133 12.851 1.00 90.19 69 TRP A C 1
ATOM 538 O O . TRP A 1 69 ? 4.500 2.190 12.653 1.00 90.19 69 TRP A O 1
ATOM 548 N N . GLU A 1 70 ? 3.998 4.069 13.771 1.00 89.25 70 GLU A N 1
ATOM 549 C CA . GLU A 1 70 ? 5.162 4.012 14.668 1.00 89.25 70 GLU A CA 1
ATOM 550 C C . GLU A 1 70 ? 5.158 2.724 15.503 1.00 89.25 70 GLU A C 1
ATOM 552 O O . GLU A 1 70 ? 6.187 2.061 15.579 1.00 89.25 70 GLU A O 1
ATOM 557 N N . ASN A 1 71 ? 4.008 2.331 16.060 1.00 86.31 71 ASN A N 1
ATOM 558 C CA . ASN A 1 71 ? 3.885 1.085 16.818 1.00 86.31 71 ASN A CA 1
ATOM 559 C C . ASN A 1 71 ? 4.124 -0.143 15.929 1.00 86.31 71 ASN A C 1
ATOM 561 O O . ASN A 1 71 ? 4.992 -0.953 16.238 1.00 86.31 71 ASN A O 1
ATOM 565 N N . LEU A 1 72 ? 3.426 -0.231 14.789 1.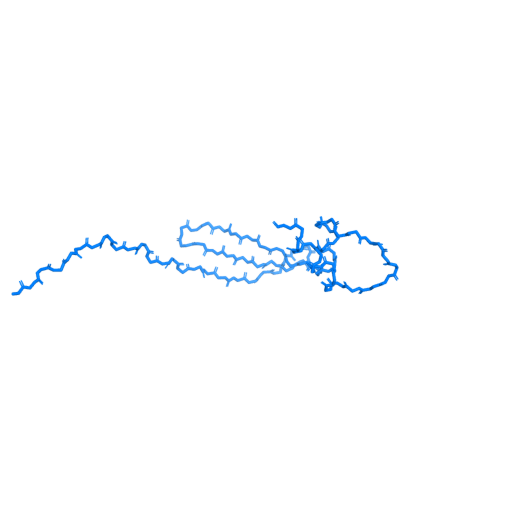00 88.81 72 LEU A N 1
ATOM 566 C CA . LEU A 1 72 ? 3.598 -1.337 13.837 1.00 88.81 72 LEU A CA 1
ATOM 567 C C . LEU A 1 72 ? 5.046 -1.477 13.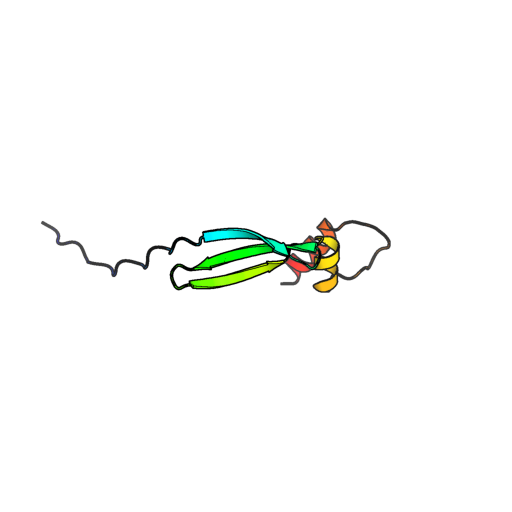350 1.00 88.81 72 LEU A C 1
ATOM 569 O O . LEU A 1 72 ? 5.496 -2.581 13.075 1.00 88.81 72 LEU A O 1
ATOM 573 N N . TRP A 1 73 ? 5.767 -0.363 13.214 1.00 89.00 73 TRP A N 1
ATOM 574 C CA . TRP A 1 73 ? 7.152 -0.365 12.754 1.00 89.00 73 TRP A CA 1
ATOM 575 C C . TRP A 1 73 ? 8.134 -0.898 13.801 1.00 89.00 73 TRP A C 1
ATOM 577 O O . TRP A 1 73 ? 9.142 -1.482 13.431 1.00 89.00 73 TRP A O 1
ATOM 587 N N . GLN A 1 74 ? 7.876 -0.675 15.093 1.00 86.88 74 GLN A N 1
ATOM 588 C CA . GLN A 1 74 ? 8.730 -1.186 16.175 1.00 86.88 74 GLN A CA 1
ATOM 589 C C . GLN A 1 74 ? 8.467 -2.665 16.492 1.00 86.88 74 GLN A C 1
ATOM 591 O O . GLN A 1 74 ? 9.319 -3.319 17.085 1.00 86.88 74 GLN A O 1
ATOM 596 N N . GLU A 1 75 ? 7.286 -3.179 16.142 1.00 76.25 75 GLU A N 1
ATOM 597 C CA . GLU A 1 75 ? 6.893 -4.577 16.369 1.00 76.25 75 GLU A CA 1
ATOM 598 C C . GLU A 1 75 ? 7.487 -5.565 15.345 1.00 76.25 75 GLU A C 1
ATOM 600 O O . GLU A 1 75 ? 7.386 -6.775 15.557 1.00 76.25 75 GLU A O 1
ATOM 605 N N . GLN A 1 76 ? 8.100 -5.078 14.258 1.00 59.22 76 GLN A N 1
ATOM 606 C CA . GLN A 1 76 ? 8.765 -5.895 13.229 1.00 59.22 76 GLN A CA 1
ATOM 607 C C . GLN A 1 76 ? 10.288 -5.851 13.342 1.00 59.22 76 GLN A C 1
ATOM 609 O O . GLN A 1 76 ? 10.908 -6.904 13.070 1.00 59.22 76 GLN A O 1
#

Nearest PDB structures (foldseek):
  4fma-assembly18_J  TM=5.301E-01  e=7.707E-01  Escherichia coli
  4fma-assembly9_I  TM=5.253E-01  e=1.215E+00  Escherichia coli
  1e0b-assembly1_B  TM=3.666E-01  e=2.724E-01  Schizosaccharomyces pombe
  7z8b-assembly1_C  TM=2.552E-01  e=2.392E-01  Homo sapiens
  5t1d-assembly1_B  TM=2.240E-01  e=1.794E+00  Human herpesvirus 4 strain B95-8